Protein AF-A0A3D5Q3B8-F1 (afdb_monomer)

Radius of gyration: 15.33 Å; Cα contacts (8 Å, |Δi|>4): 86; chains: 1; bounding box: 41×28×46 Å

Mean predicted aligned error: 4.61 Å

Structure (mmCIF, N/CA/C/O backbone):
data_AF-A0A3D5Q3B8-F1
#
_entry.id   AF-A0A3D5Q3B8-F1
#
loop_
_atom_site.group_PDB
_atom_site.id
_atom_site.type_symbol
_atom_site.label_atom_id
_atom_site.label_alt_id
_atom_site.label_comp_id
_atom_site.label_asym_id
_atom_site.label_entity_id
_atom_site.label_seq_id
_atom_site.pdbx_PDB_ins_code
_atom_site.Cartn_x
_atom_site.Cartn_y
_atom_site.Cartn_z
_atom_site.occupancy
_atom_site.B_iso_or_equiv
_atom_site.auth_seq_id
_atom_site.auth_comp_id
_atom_site.auth_asym_id
_atom_site.auth_atom_id
_atom_site.pdbx_PDB_model_num
ATOM 1 N N . MET A 1 1 ? -27.712 4.901 24.99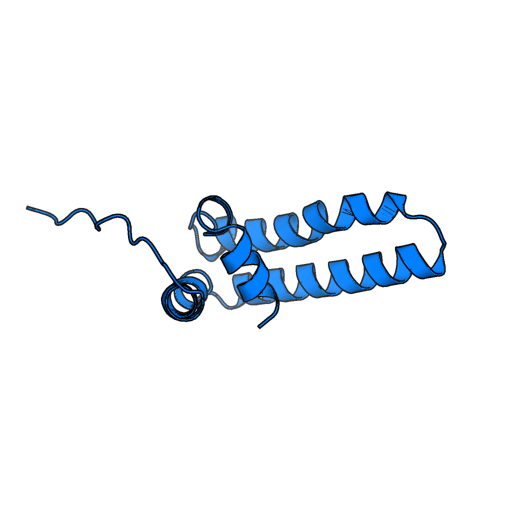9 1.00 36.66 1 MET A N 1
ATOM 2 C CA . MET A 1 1 ? -27.370 5.935 24.004 1.00 36.66 1 MET A CA 1
ATOM 3 C C . MET A 1 1 ? -25.995 5.565 23.484 1.00 36.66 1 MET A C 1
ATOM 5 O O . MET A 1 1 ? -25.017 5.755 24.192 1.00 36.66 1 MET A O 1
ATOM 9 N N . SER A 1 2 ? -25.948 4.842 22.368 1.00 37.38 2 SER A N 1
ATOM 10 C CA . SER A 1 2 ? -24.703 4.307 21.815 1.00 37.38 2 SER A CA 1
ATOM 11 C C . SER A 1 2 ? -23.910 5.466 21.221 1.00 37.38 2 SER A C 1
ATOM 13 O O . SER A 1 2 ? -24.434 6.196 20.386 1.00 37.38 2 SER A O 1
ATOM 15 N N . SER A 1 3 ? -22.691 5.684 21.704 1.00 44.44 3 SER A N 1
ATOM 16 C CA . SER A 1 3 ? -21.768 6.661 21.140 1.00 44.44 3 SER A CA 1
ATOM 17 C C . SER A 1 3 ? -21.375 6.213 19.732 1.00 44.44 3 SER A C 1
ATOM 19 O O . SER A 1 3 ? -20.608 5.262 19.583 1.00 44.44 3 SER A O 1
ATOM 21 N N . GLU A 1 4 ? -21.922 6.874 18.715 1.00 48.97 4 GLU A N 1
ATOM 22 C CA . GLU A 1 4 ? -21.353 6.886 17.365 1.00 48.97 4 GLU A CA 1
ATOM 23 C C . GLU A 1 4 ? -19.857 7.237 17.477 1.00 48.97 4 GLU A C 1
ATOM 25 O O . GLU A 1 4 ? -19.523 8.201 18.179 1.00 48.97 4 GLU A O 1
ATOM 30 N N . PRO A 1 5 ? -18.936 6.479 16.857 1.00 48.53 5 PRO A N 1
ATOM 31 C CA . PRO A 1 5 ? -17.532 6.840 16.889 1.00 48.53 5 PRO A CA 1
ATOM 32 C C . PRO A 1 5 ? -17.363 8.141 16.105 1.00 48.53 5 PRO A C 1
ATOM 34 O O . PRO A 1 5 ? -17.656 8.211 14.912 1.00 48.53 5 PRO A O 1
ATOM 37 N N . THR A 1 6 ? -16.901 9.188 16.788 1.00 54.41 6 THR A N 1
ATOM 38 C CA . THR A 1 6 ? -16.438 10.425 16.165 1.00 54.41 6 THR A CA 1
ATOM 39 C C . THR A 1 6 ? -15.465 10.052 15.060 1.00 54.41 6 THR A C 1
ATOM 41 O O . THR A 1 6 ? -14.476 9.370 15.311 1.00 54.41 6 THR A O 1
ATOM 44 N N . GLU A 1 7 ? -15.761 10.479 13.837 1.00 58.81 7 GLU A N 1
ATOM 45 C CA . GLU A 1 7 ? -14.904 10.314 12.673 1.00 58.81 7 GLU A CA 1
ATOM 46 C C . GLU A 1 7 ? -13.458 10.739 13.002 1.00 58.81 7 GLU A C 1
ATOM 48 O O . GLU A 1 7 ? -13.124 11.923 12.982 1.00 58.81 7 GLU A O 1
ATOM 53 N N . GLN A 1 8 ? -12.598 9.775 13.341 1.00 69.12 8 GLN A N 1
ATOM 54 C CA . GLN A 1 8 ? -11.248 10.055 13.814 1.00 69.12 8 GLN A CA 1
ATOM 55 C C . GLN A 1 8 ? -10.442 10.647 12.656 1.00 69.12 8 GLN A C 1
ATOM 57 O O . GLN A 1 8 ? -10.219 9.983 11.643 1.00 69.12 8 GLN A O 1
ATOM 62 N N . SER A 1 9 ? -10.077 11.925 12.784 1.00 84.31 9 SER A N 1
ATOM 63 C CA . SER A 1 9 ? -9.255 12.663 11.825 1.00 84.31 9 SER A CA 1
ATOM 64 C C . SER A 1 9 ? -7.788 12.548 12.229 1.00 84.31 9 SER A C 1
ATOM 66 O O . SER A 1 9 ? -7.381 13.146 13.224 1.00 84.31 9 SER A O 1
ATOM 68 N N . PHE A 1 10 ? -7.003 11.769 11.484 1.00 93.56 10 PHE A N 1
ATOM 69 C CA . PHE A 1 10 ? -5.569 11.619 11.745 1.00 93.56 10 PHE A CA 1
ATOM 70 C C . PHE A 1 10 ? -4.793 12.772 11.109 1.00 93.56 10 PHE A C 1
ATOM 72 O O . PHE A 1 10 ? -4.915 13.016 9.907 1.00 93.56 10 PHE A O 1
ATOM 79 N N . ARG A 1 11 ? -3.981 13.481 11.899 1.00 93.00 11 ARG A N 1
ATOM 80 C CA . ARG A 1 11 ? -3.185 14.623 11.418 1.00 93.00 11 ARG A CA 1
ATOM 81 C C . ARG A 1 11 ? -1.777 14.221 11.025 1.00 93.00 11 ARG A C 1
ATOM 83 O O . ARG A 1 11 ? -1.182 14.875 10.175 1.00 93.00 11 ARG A O 1
ATOM 90 N N . THR A 1 12 ? -1.263 13.138 11.597 1.00 96.12 12 THR A N 1
ATOM 91 C CA . THR A 1 12 ? 0.067 12.607 11.282 1.00 96.12 12 THR A CA 1
ATOM 92 C C . THR A 1 12 ? 0.010 11.120 10.952 1.00 96.12 12 THR A C 1
ATOM 94 O O . THR A 1 12 ? -0.902 10.408 11.376 1.00 96.12 12 THR A O 1
ATOM 97 N N . PHE A 1 13 ? 1.012 10.628 10.218 1.00 95.88 13 PHE A N 1
ATOM 98 C CA . PHE A 1 13 ? 1.130 9.197 9.938 1.00 95.88 13 PHE A CA 1
ATOM 99 C C . PHE A 1 13 ? 1.270 8.371 11.227 1.00 95.88 13 PHE A C 1
ATOM 101 O O . PHE A 1 13 ? 0.654 7.319 11.341 1.00 95.88 13 PHE A O 1
ATOM 108 N N . SER A 1 14 ? 2.005 8.866 12.228 1.00 96.25 14 SER A N 1
ATOM 109 C CA . SER A 1 14 ? 2.178 8.173 13.512 1.00 96.25 14 SER A CA 1
ATOM 110 C C . SER A 1 14 ? 0.867 7.986 14.279 1.00 96.25 14 SER A C 1
ATOM 112 O O . SER A 1 14 ? 0.706 6.981 14.963 1.00 96.25 14 SER A O 1
ATOM 114 N N . GLU A 1 15 ? -0.078 8.923 14.159 1.00 95.62 15 GLU A N 1
ATOM 115 C CA . GLU A 1 15 ? -1.429 8.773 14.720 1.00 95.62 15 GLU A CA 1
ATOM 116 C C . GLU A 1 15 ? -2.270 7.766 13.922 1.00 95.62 15 GLU A C 1
ATOM 118 O O . GLU A 1 15 ? -3.055 7.022 14.503 1.00 95.62 15 GLU A O 1
ATOM 123 N N . PHE A 1 16 ? -2.102 7.737 12.597 1.00 96.44 16 PHE A N 1
ATOM 124 C CA . PHE A 1 16 ? -2.812 6.828 11.694 1.00 96.44 16 PHE A CA 1
ATOM 125 C C . PHE A 1 16 ? -2.314 5.379 11.789 1.00 96.44 16 PHE A C 1
ATOM 127 O O . PHE A 1 16 ? -3.097 4.446 11.638 1.00 96.44 16 PHE A O 1
ATOM 134 N N . TYR A 1 17 ? -1.019 5.169 12.025 1.00 96.50 17 TYR A N 1
ATOM 135 C CA . TYR A 1 17 ? -0.386 3.860 11.880 1.00 96.50 17 TYR A CA 1
ATOM 136 C C . TYR A 1 17 ? -0.954 2.770 12.814 1.00 96.50 17 TYR A C 1
ATOM 138 O O . TYR A 1 17 ? -1.194 1.661 12.337 1.00 96.50 17 TYR A O 1
ATOM 146 N N . PRO A 1 18 ? -1.267 3.038 14.099 1.00 96.44 18 PRO A N 1
ATOM 147 C CA . PRO A 1 18 ? -1.960 2.060 14.939 1.00 96.44 18 PRO A CA 1
ATOM 148 C C . PRO A 1 18 ? -3.324 1.640 14.371 1.00 96.44 18 PRO A C 1
ATOM 150 O O . PRO A 1 18 ? -3.613 0.448 14.313 1.00 96.44 18 PRO A O 1
ATOM 153 N N . TYR A 1 19 ? -4.119 2.595 13.875 1.00 95.81 19 TYR A N 1
ATOM 154 C CA . TYR A 1 19 ? -5.396 2.313 13.208 1.00 95.81 19 TYR A CA 1
ATOM 155 C C . TYR A 1 19 ? -5.197 1.492 11.926 1.00 95.81 19 TYR A C 1
ATOM 157 O O . TYR A 1 19 ? -5.917 0.528 11.680 1.00 95.81 19 TYR A O 1
ATOM 165 N N . TYR A 1 20 ? -4.168 1.808 11.138 1.00 96.25 20 TYR A N 1
ATOM 166 C CA . TYR A 1 20 ? -3.798 1.012 9.972 1.00 96.25 20 TYR A CA 1
ATOM 167 C C . TYR A 1 20 ? -3.501 -0.448 10.342 1.00 96.25 20 TYR A C 1
ATOM 169 O O . TYR A 1 20 ? -4.008 -1.356 9.691 1.00 96.25 20 TYR A O 1
ATOM 177 N N . LEU A 1 21 ? -2.744 -0.704 11.411 1.00 96.38 21 LEU A N 1
ATOM 178 C CA . LEU A 1 21 ? -2.460 -2.072 11.860 1.00 96.38 21 LEU A CA 1
ATOM 179 C C . LEU A 1 21 ? -3.723 -2.816 12.325 1.00 96.38 21 LEU A C 1
ATOM 181 O O . LEU A 1 21 ? -3.839 -4.027 12.113 1.00 96.38 21 LEU A O 1
ATOM 185 N N . GLU A 1 22 ? -4.679 -2.108 12.930 1.00 96.12 22 GLU A N 1
ATOM 186 C CA . GLU A 1 22 ? -5.979 -2.666 13.320 1.00 96.12 22 GLU A CA 1
ATOM 187 C C . GLU A 1 22 ? -6.836 -3.073 12.116 1.00 96.12 22 GLU A C 1
ATOM 189 O O . GLU A 1 22 ? -7.523 -4.094 12.177 1.00 96.12 22 GLU A O 1
ATOM 194 N N . GLU A 1 23 ? -6.732 -2.353 11.000 1.00 96.44 23 GLU A N 1
ATOM 195 C CA . GLU A 1 23 ? -7.416 -2.698 9.750 1.00 96.44 23 GLU A CA 1
ATOM 196 C C . GLU A 1 23 ? -6.836 -3.945 9.055 1.00 96.44 23 GLU A C 1
ATOM 198 O O . GLU A 1 23 ? -7.441 -4.437 8.102 1.00 96.44 23 GLU A O 1
ATOM 203 N N . HIS A 1 24 ? -5.700 -4.470 9.541 1.00 97.62 24 HIS A N 1
ATOM 204 C CA . HIS A 1 24 ? -4.958 -5.603 8.971 1.00 97.62 24 HIS A CA 1
ATOM 205 C C . HIS A 1 24 ? -4.661 -6.707 10.004 1.00 97.62 24 HIS A C 1
ATOM 207 O O . HIS A 1 24 ? -3.578 -7.314 10.019 1.00 97.62 24 HIS A O 1
ATOM 213 N N . ARG A 1 25 ? -5.591 -6.989 10.922 1.00 97.31 25 ARG A N 1
ATOM 214 C CA . ARG A 1 25 ? -5.405 -7.998 11.985 1.00 97.31 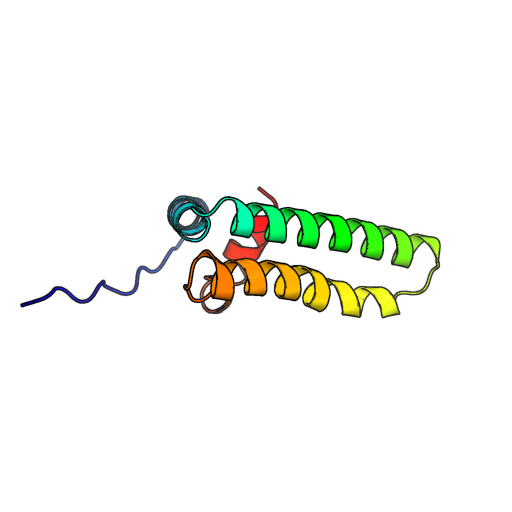25 ARG A CA 1
ATOM 215 C C . ARG A 1 25 ? -5.385 -9.434 11.463 1.00 97.31 25 ARG A C 1
ATOM 217 O O . ARG A 1 25 ? -4.681 -10.284 12.027 1.00 97.31 25 ARG A O 1
ATOM 224 N N . ASN A 1 26 ? -6.081 -9.726 10.374 1.00 98.12 26 ASN A N 1
ATOM 225 C CA . ASN A 1 26 ? -6.109 -11.026 9.728 1.00 98.12 26 ASN A CA 1
ATOM 226 C C . ASN A 1 26 ? -4.794 -11.320 8.986 1.00 98.12 26 ASN A C 1
ATOM 228 O O . ASN A 1 26 ? -4.300 -10.556 8.157 1.00 98.12 26 ASN A O 1
ATOM 232 N N . ARG A 1 27 ? -4.228 -12.505 9.243 1.00 97.94 27 ARG A N 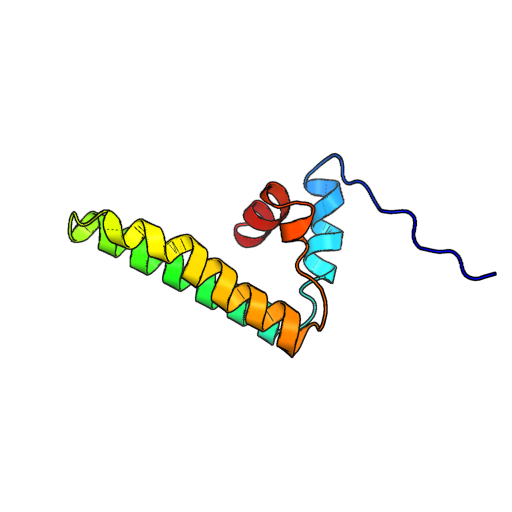1
ATOM 233 C CA . ARG A 1 27 ? -2.971 -12.945 8.619 1.00 97.94 27 ARG A CA 1
ATOM 234 C C . ARG A 1 27 ? -3.067 -13.066 7.095 1.00 97.94 27 AR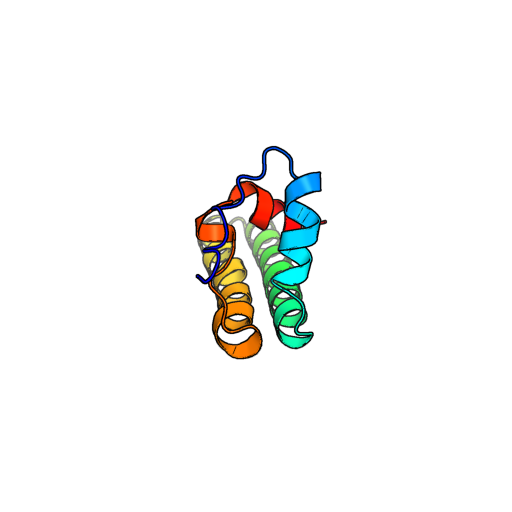G A C 1
ATOM 236 O O . ARG A 1 27 ? -2.077 -12.814 6.415 1.00 97.94 27 ARG A O 1
ATOM 243 N N . ASN A 1 28 ? -4.214 -13.482 6.564 1.00 98.19 28 ASN A N 1
ATOM 244 C CA . ASN A 1 28 ? -4.405 -13.627 5.122 1.00 98.19 28 ASN A CA 1
ATOM 245 C C . ASN A 1 28 ? -4.553 -12.269 4.432 1.00 98.19 28 ASN A C 1
ATOM 247 O O . ASN A 1 28 ? -4.011 -12.114 3.3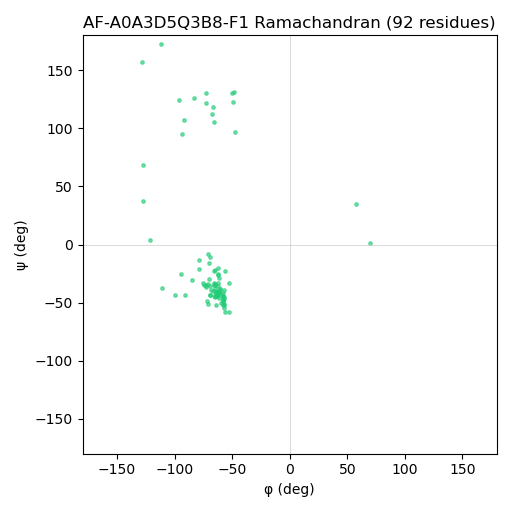43 1.00 98.19 28 ASN A O 1
ATOM 251 N N . CYS A 1 29 ? -5.174 -11.282 5.090 1.00 98.00 29 CYS A N 1
ATOM 252 C CA . CYS A 1 29 ? -5.197 -9.902 4.602 1.00 98.00 29 CYS A CA 1
ATOM 253 C C . CYS A 1 29 ? -3.767 -9.371 4.421 1.00 98.00 29 CYS A C 1
ATOM 255 O O . CYS A 1 29 ? -3.358 -9.070 3.302 1.00 98.00 29 CYS A O 1
ATOM 257 N N . ARG A 1 30 ? -2.938 -9.428 5.475 1.00 97.81 30 ARG A N 1
ATOM 258 C CA . ARG A 1 30 ? -1.523 -9.008 5.398 1.00 97.81 30 ARG A CA 1
ATOM 259 C C . ARG A 1 30 ? -0.717 -9.742 4.328 1.00 97.81 30 ARG A C 1
ATOM 261 O O . ARG A 1 30 ? 0.121 -9.148 3.660 1.00 97.81 30 ARG A O 1
ATOM 268 N N . ARG A 1 31 ? -0.954 -11.046 4.153 1.00 98.31 31 ARG A N 1
ATOM 269 C CA . ARG A 1 31 ? -0.291 -11.833 3.101 1.00 98.31 31 ARG A CA 1
ATOM 270 C C . ARG A 1 31 ? -0.680 -11.364 1.707 1.00 98.31 31 ARG A C 1
ATOM 272 O O . ARG A 1 31 ? 0.186 -11.328 0.844 1.00 98.31 31 ARG A O 1
ATOM 279 N N . LEU A 1 32 ? -1.948 -11.028 1.484 1.00 98.31 32 LEU A N 1
ATOM 280 C CA . LEU A 1 32 ? -2.395 -10.510 0.195 1.00 98.31 32 LEU A CA 1
ATOM 281 C C . LEU A 1 32 ? -1.787 -9.139 -0.096 1.00 98.31 32 LEU A C 1
ATOM 283 O O . LEU A 1 32 ? -1.314 -8.949 -1.210 1.00 98.31 32 LEU A O 1
ATOM 287 N N . HIS A 1 33 ? -1.686 -8.250 0.897 1.00 98.00 33 HIS A N 1
ATOM 288 C CA . HIS A 1 33 ? -0.934 -6.996 0.749 1.00 98.00 33 HIS A CA 1
ATOM 289 C C . HIS A 1 33 ? 0.518 -7.271 0.356 1.00 98.00 33 HIS A C 1
ATOM 291 O O . HIS A 1 33 ? 0.985 -6.775 -0.662 1.00 98.00 33 HIS A O 1
ATOM 297 N N . PHE A 1 34 ? 1.203 -8.153 1.088 1.00 97.62 34 PHE A N 1
ATOM 298 C CA . PHE A 1 34 ? 2.586 -8.516 0.779 1.00 97.62 34 PHE A CA 1
ATOM 299 C C . PHE A 1 34 ? 2.755 -9.086 -0.640 1.00 97.62 34 PHE A C 1
ATOM 301 O O . PHE A 1 34 ? 3.672 -8.693 -1.359 1.00 97.62 34 PHE A O 1
ATOM 308 N N . VAL A 1 35 ? 1.867 -9.992 -1.066 1.00 98.50 35 VAL A N 1
ATOM 309 C CA . VAL A 1 35 ? 1.876 -10.548 -2.430 1.00 98.50 35 VAL A CA 1
ATOM 310 C C . VAL A 1 35 ? 1.630 -9.450 -3.466 1.00 98.50 35 VAL A C 1
ATOM 312 O O . VAL A 1 35 ? 2.353 -9.391 -4.458 1.00 98.50 35 VAL A O 1
ATOM 315 N N . GLY A 1 36 ? 0.661 -8.565 -3.226 1.00 98.12 36 GLY A N 1
ATOM 316 C CA . GLY A 1 36 ? 0.381 -7.412 -4.079 1.00 98.12 36 GLY A CA 1
ATOM 317 C C . GLY A 1 36 ? 1.603 -6.507 -4.239 1.00 98.12 36 GLY A C 1
ATOM 318 O O . GLY A 1 36 ? 2.026 -6.254 -5.366 1.00 98.12 36 GLY A O 1
ATOM 319 N N . SER A 1 37 ? 2.229 -6.094 -3.133 1.00 97.88 37 SER A N 1
ATOM 320 C CA . SER A 1 37 ? 3.429 -5.246 -3.136 1.00 97.88 37 SER A CA 1
ATOM 321 C C . SER A 1 37 ? 4.613 -5.916 -3.835 1.00 97.88 37 SER A C 1
ATOM 323 O O . SER A 1 37 ? 5.304 -5.280 -4.632 1.00 97.88 37 SER A O 1
ATOM 325 N N . LEU A 1 38 ? 4.824 -7.219 -3.615 1.00 98.38 38 LEU A N 1
ATOM 326 C CA . LEU A 1 38 ? 5.868 -7.972 -4.313 1.00 98.38 38 LEU A CA 1
ATOM 327 C C . LEU A 1 38 ? 5.631 -7.988 -5.829 1.00 98.38 38 LEU A C 1
ATOM 329 O O . LEU A 1 38 ? 6.556 -7.732 -6.598 1.00 98.38 38 LEU A O 1
ATOM 333 N N . LEU A 1 39 ? 4.400 -8.253 -6.271 1.00 98.56 39 LEU A N 1
ATOM 334 C CA . LEU A 1 39 ? 4.055 -8.239 -7.692 1.00 98.56 39 LEU A CA 1
ATOM 335 C C . LEU A 1 39 ? 4.195 -6.839 -8.302 1.00 98.56 39 LEU A C 1
ATOM 337 O O . LEU A 1 39 ? 4.678 -6.725 -9.426 1.00 98.56 39 LEU A O 1
ATOM 341 N N . VAL A 1 40 ? 3.847 -5.779 -7.563 1.00 98.38 40 VAL A N 1
ATOM 342 C CA . VAL A 1 40 ? 4.092 -4.389 -7.979 1.00 98.38 40 VAL A CA 1
ATOM 343 C C . VAL A 1 40 ? 5.579 -4.160 -8.247 1.00 98.38 40 VAL A C 1
ATOM 345 O O . VAL A 1 40 ? 5.922 -3.638 -9.306 1.00 98.38 40 VAL A O 1
ATOM 348 N N . LEU A 1 41 ? 6.472 -4.595 -7.351 1.00 98.44 41 LEU A N 1
ATOM 349 C CA . LEU A 1 41 ? 7.919 -4.462 -7.556 1.00 98.44 41 LEU A CA 1
ATOM 350 C C . LEU A 1 41 ? 8.416 -5.267 -8.764 1.00 98.44 41 LEU A C 1
ATOM 352 O O . LEU A 1 41 ? 9.228 -4.764 -9.539 1.00 98.44 41 LEU A O 1
ATOM 356 N N . LEU A 1 42 ? 7.919 -6.493 -8.953 1.00 98.62 42 LEU A N 1
ATOM 357 C CA . LEU A 1 42 ? 8.291 -7.332 -10.096 1.00 98.62 42 LEU A CA 1
ATOM 358 C C . LEU A 1 42 ? 7.845 -6.715 -11.427 1.00 98.62 42 LEU A C 1
ATOM 360 O O . LEU A 1 42 ? 8.626 -6.671 -12.377 1.00 98.62 42 LEU A O 1
ATOM 364 N N . VAL A 1 43 ? 6.615 -6.202 -11.499 1.00 98.56 43 VAL A N 1
ATOM 365 C CA . VAL A 1 43 ? 6.092 -5.534 -12.700 1.00 98.56 43 VAL A CA 1
ATOM 366 C C . VAL A 1 43 ? 6.807 -4.210 -12.947 1.00 98.56 43 VAL A C 1
ATOM 368 O O . VAL A 1 43 ? 7.133 -3.905 -14.092 1.00 98.56 43 VAL A O 1
ATOM 371 N N . LEU A 1 44 ? 7.115 -3.446 -11.897 1.00 98.50 44 LEU A N 1
ATOM 372 C CA . LEU A 1 44 ? 7.916 -2.232 -12.008 1.00 98.50 44 LEU A CA 1
ATOM 373 C C . LEU A 1 44 ? 9.303 -2.546 -12.587 1.00 98.50 44 LEU A C 1
ATOM 375 O O . LEU A 1 44 ? 9.693 -1.942 -13.585 1.00 98.50 44 LEU A O 1
ATOM 379 N N . ALA A 1 45 ? 10.014 -3.530 -12.032 1.00 98.56 45 ALA A N 1
ATOM 380 C CA . ALA A 1 45 ? 11.312 -3.959 -12.549 1.00 98.56 45 ALA A CA 1
ATOM 381 C C . ALA A 1 45 ? 11.212 -4.410 -14.015 1.00 98.56 45 ALA A C 1
ATOM 383 O O . ALA A 1 45 ? 12.011 -3.991 -14.853 1.00 98.56 45 ALA A O 1
ATOM 384 N N . TRP A 1 46 ? 10.186 -5.196 -14.351 1.00 98.56 46 TRP A N 1
ATOM 385 C CA . TRP A 1 46 ? 9.943 -5.633 -15.723 1.00 98.56 46 TRP A CA 1
ATOM 386 C C . TRP A 1 46 ? 9.659 -4.471 -16.681 1.00 98.56 46 TRP A C 1
ATOM 388 O O . TRP A 1 46 ? 10.162 -4.467 -17.805 1.00 98.56 46 TRP A O 1
ATOM 398 N N . SER A 1 47 ? 8.898 -3.464 -16.249 1.00 98.44 47 SER A N 1
ATOM 399 C CA . SER A 1 47 ? 8.597 -2.280 -17.064 1.00 98.44 47 SER A CA 1
ATOM 400 C C . SER A 1 47 ? 9.865 -1.515 -17.452 1.00 98.44 47 SER A C 1
ATOM 402 O O . SER A 1 47 ? 10.005 -1.093 -18.598 1.00 98.44 47 SER A O 1
ATOM 404 N N . VAL A 1 48 ? 10.825 -1.423 -16.526 1.00 98.31 48 VAL A N 1
ATOM 405 C CA . VAL A 1 48 ? 12.127 -0.788 -16.751 1.00 98.31 48 VAL A CA 1
ATOM 406 C C . VAL A 1 48 ? 13.003 -1.647 -17.663 1.00 98.31 48 VAL A C 1
ATOM 408 O O . VAL A 1 48 ? 13.533 -1.134 -18.644 1.00 98.31 48 VAL A O 1
ATOM 411 N N . ILE A 1 49 ? 13.122 -2.953 -17.390 1.00 98.44 49 ILE A N 1
ATOM 412 C CA . ILE A 1 49 ? 13.970 -3.876 -18.172 1.00 98.44 49 ILE A CA 1
ATOM 413 C C . ILE A 1 49 ? 13.487 -3.990 -19.622 1.00 98.44 49 ILE A C 1
ATOM 415 O O . ILE A 1 49 ? 14.293 -3.988 -20.548 1.00 98.44 49 ILE A O 1
ATOM 419 N N . SER A 1 50 ? 12.174 -4.0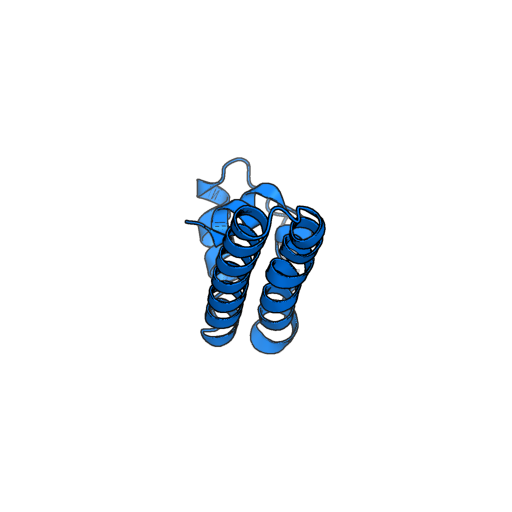92 -19.828 1.00 98.00 50 SER A N 1
ATOM 420 C CA . SER A 1 50 ? 11.578 -4.214 -21.163 1.00 98.00 50 SER A CA 1
ATOM 421 C C . SER A 1 50 ? 11.474 -2.882 -21.914 1.00 98.00 50 SER A C 1
ATOM 423 O O . SER A 1 50 ? 11.173 -2.885 -23.106 1.00 98.00 50 SER A O 1
ATOM 425 N N . GLY A 1 51 ? 11.667 -1.746 -21.231 1.00 98.19 51 GLY A N 1
ATOM 426 C CA . GLY A 1 51 ? 11.457 -0.400 -21.774 1.00 98.19 51 GLY A CA 1
ATOM 427 C C . GLY A 1 51 ? 9.988 -0.042 -22.037 1.00 98.19 51 GLY A C 1
ATOM 428 O O . GLY A 1 51 ? 9.697 1.053 -22.519 1.00 98.19 51 GLY A O 1
ATOM 429 N N . ASN A 1 52 ? 9.045 -0.939 -21.729 1.00 97.81 52 ASN A N 1
ATOM 430 C CA . ASN A 1 52 ? 7.626 -0.709 -21.953 1.00 97.81 52 ASN A CA 1
ATOM 431 C C . ASN A 1 52 ? 6.958 -0.143 -20.695 1.00 97.81 52 ASN A C 1
ATOM 433 O O . ASN A 1 52 ? 6.498 -0.871 -19.811 1.00 97.81 52 ASN A O 1
ATOM 437 N N . LEU A 1 53 ? 6.850 1.183 -20.654 1.00 97.25 53 LEU A N 1
ATOM 438 C CA . LEU A 1 53 ? 6.244 1.901 -19.535 1.00 97.25 53 LEU A CA 1
ATOM 439 C C . LEU A 1 53 ? 4.723 1.694 -19.413 1.00 97.25 53 LEU A C 1
ATOM 441 O O . LEU A 1 53 ? 4.164 2.031 -18.373 1.00 97.25 53 LEU A O 1
ATOM 445 N N . LEU A 1 54 ? 4.037 1.097 -20.402 1.00 98.06 54 LEU A N 1
ATOM 446 C CA . LEU A 1 54 ? 2.600 0.797 -20.283 1.00 98.06 54 LEU A CA 1
ATOM 447 C C . LEU A 1 54 ? 2.302 -0.178 -19.137 1.00 98.06 54 LEU A C 1
ATOM 449 O O . LEU A 1 54 ? 1.219 -0.121 -18.557 1.00 98.06 54 LEU A O 1
ATOM 453 N N . TYR A 1 55 ? 3.266 -1.022 -18.751 1.00 97.69 55 TYR A N 1
ATOM 454 C CA . TYR A 1 55 ? 3.120 -1.906 -17.593 1.00 97.69 55 TYR A CA 1
ATOM 455 C C . TYR A 1 55 ? 2.949 -1.146 -16.270 1.00 97.69 55 TYR A C 1
ATOM 457 O O . TYR A 1 55 ? 2.393 -1.706 -15.327 1.00 97.69 55 TYR A O 1
ATOM 465 N N . LEU A 1 56 ? 3.340 0.133 -16.195 1.00 97.56 56 LEU A N 1
ATOM 466 C CA . LEU A 1 56 ? 3.122 0.953 -15.000 1.00 97.56 56 LEU A CA 1
ATOM 467 C C . LEU A 1 56 ? 1.631 1.143 -14.680 1.00 97.56 56 LEU A C 1
ATOM 469 O O . LEU A 1 56 ? 1.267 1.300 -13.516 1.00 97.56 56 LEU A O 1
ATOM 473 N N . LEU A 1 57 ? 0.751 1.053 -15.685 1.00 97.62 57 LEU A N 1
ATOM 474 C CA . LEU A 1 57 ? -0.701 1.103 -15.482 1.00 97.62 57 LEU A CA 1
ATOM 475 C C . LEU A 1 57 ? -1.225 -0.099 -14.681 1.00 97.62 57 LEU A C 1
ATOM 477 O O . LEU A 1 57 ? -2.286 -0.011 -14.065 1.00 97.62 57 LEU A O 1
ATOM 481 N N . LEU A 1 58 ? -0.482 -1.212 -14.652 1.00 97.62 58 LEU A N 1
ATOM 482 C CA . LEU A 1 58 ? -0.852 -2.403 -13.886 1.00 97.62 58 LEU A CA 1
ATOM 483 C C . LEU A 1 58 ? -0.543 -2.268 -12.393 1.00 97.62 58 LEU A C 1
ATOM 485 O O . LEU A 1 58 ? -1.150 -2.982 -11.600 1.00 97.62 58 LEU A O 1
ATOM 489 N N . LEU A 1 59 ? 0.361 -1.369 -11.986 1.00 97.62 59 LEU A N 1
ATOM 490 C CA . LEU A 1 59 ? 0.770 -1.251 -10.582 1.00 97.62 59 LEU A CA 1
ATOM 491 C C . LEU A 1 59 ? -0.402 -0.957 -9.633 1.00 97.62 59 LEU A C 1
ATOM 493 O O . LEU A 1 59 ? -0.571 -1.723 -8.683 1.00 97.62 59 LEU A O 1
ATOM 497 N N . PRO A 1 60 ? -1.252 0.068 -9.866 1.00 95.19 60 PRO A N 1
ATOM 498 C CA . PRO A 1 60 ? -2.391 0.313 -8.984 1.00 95.19 60 PRO A CA 1
ATOM 499 C C . PRO A 1 60 ? -3.405 -0.835 -9.022 1.00 95.19 60 PRO A C 1
ATOM 501 O O . PRO A 1 60 ? -3.980 -1.170 -7.992 1.00 95.19 60 PRO A O 1
ATOM 504 N N . VAL A 1 61 ? -3.601 -1.473 -10.181 1.00 97.44 61 VAL A N 1
ATOM 505 C CA . VAL A 1 61 ? -4.544 -2.593 -10.329 1.00 97.44 61 VAL A CA 1
ATOM 506 C C . VAL A 1 61 ? -4.093 -3.795 -9.503 1.00 97.44 61 VAL A C 1
ATOM 508 O O . VAL A 1 61 ? -4.900 -4.394 -8.799 1.00 97.44 61 VAL A O 1
ATOM 511 N N . ILE A 1 62 ? -2.806 -4.136 -9.559 1.00 97.50 62 ILE A N 1
ATOM 512 C CA . ILE A 1 62 ? -2.236 -5.259 -8.814 1.00 97.50 62 ILE A CA 1
ATOM 513 C C . ILE A 1 62 ? -2.192 -4.934 -7.321 1.00 97.50 62 ILE A C 1
ATOM 515 O O . ILE A 1 62 ? -2.714 -5.708 -6.524 1.00 97.50 62 ILE A O 1
ATOM 519 N N . GLY A 1 63 ? -1.630 -3.785 -6.936 1.00 95.12 63 GLY A N 1
ATOM 520 C CA . GLY A 1 63 ? -1.529 -3.391 -5.530 1.00 95.12 63 GLY A CA 1
ATOM 521 C C . GLY A 1 63 ? -2.899 -3.374 -4.849 1.00 95.12 63 GLY A C 1
ATOM 522 O O . GLY A 1 63 ? -3.138 -4.136 -3.910 1.00 95.12 63 GLY A O 1
ATOM 523 N N . TYR A 1 64 ? -3.839 -2.584 -5.381 1.00 95.25 64 TYR A N 1
ATOM 524 C CA . TYR A 1 64 ? -5.174 -2.479 -4.793 1.00 95.25 64 TYR A CA 1
ATOM 525 C C . TYR A 1 64 ? -6.018 -3.731 -4.987 1.00 95.25 64 TYR A C 1
ATOM 527 O O . TYR A 1 64 ? -6.779 -4.073 -4.091 1.00 95.25 64 TYR A O 1
ATOM 535 N N . GLY A 1 65 ? -5.881 -4.448 -6.105 1.00 96.81 65 GLY A N 1
ATOM 536 C CA . GLY A 1 65 ? -6.637 -5.674 -6.347 1.00 96.81 65 GLY A CA 1
ATOM 537 C C . GLY A 1 65 ? -6.400 -6.717 -5.256 1.00 96.81 65 GLY A C 1
ATOM 538 O O . GLY A 1 65 ? -7.355 -7.223 -4.667 1.00 96.81 65 GLY A O 1
ATOM 539 N N . PHE A 1 66 ? -5.136 -6.994 -4.923 1.00 98.00 66 PHE A N 1
ATOM 540 C CA . PHE A 1 66 ? -4.807 -7.937 -3.852 1.00 98.00 66 PHE A CA 1
ATOM 541 C C . PHE A 1 66 ? -5.175 -7.391 -2.465 1.00 98.00 66 PHE A C 1
ATOM 543 O O . PHE A 1 66 ? -5.784 -8.116 -1.673 1.00 98.00 66 PHE A O 1
ATOM 550 N N . ALA A 1 67 ? -4.875 -6.119 -2.187 1.00 97.19 67 ALA A N 1
ATOM 551 C CA . ALA A 1 67 ? -5.215 -5.475 -0.919 1.00 97.19 67 ALA A CA 1
ATOM 552 C C . ALA A 1 67 ? -6.727 -5.510 -0.634 1.00 97.19 67 ALA A C 1
ATOM 554 O O . ALA A 1 67 ? -7.177 -5.936 0.429 1.00 97.19 67 ALA A O 1
ATOM 555 N N . TRP A 1 68 ? -7.546 -5.146 -1.620 1.00 97.44 68 TRP A N 1
ATOM 556 C CA . TRP A 1 68 ? -9.001 -5.123 -1.493 1.00 97.44 68 TRP A CA 1
ATOM 557 C C . TRP A 1 68 ? -9.600 -6.512 -1.305 1.00 97.44 68 TRP A C 1
ATOM 559 O O . TRP A 1 68 ? -10.552 -6.649 -0.541 1.00 97.44 68 TRP A O 1
ATOM 569 N N . VAL A 1 69 ? -9.045 -7.556 -1.928 1.00 98.19 69 VAL 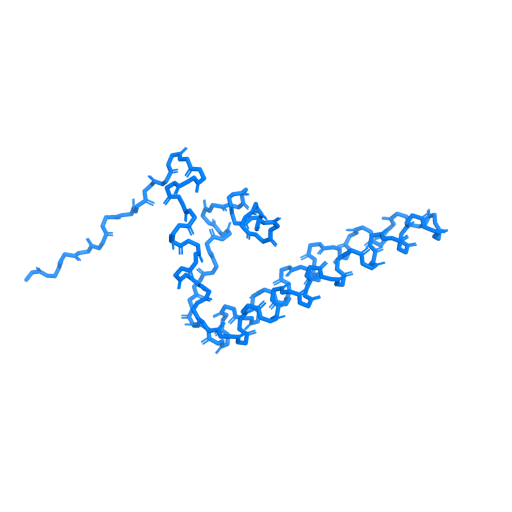A N 1
ATOM 570 C CA . VAL A 1 69 ? -9.455 -8.937 -1.619 1.00 98.19 69 VAL A CA 1
ATOM 571 C C . VAL A 1 69 ? -9.164 -9.258 -0.149 1.00 98.19 69 VAL A C 1
ATOM 573 O O . VAL A 1 69 ? -10.016 -9.836 0.525 1.00 98.19 69 VAL A O 1
ATOM 576 N N . GLY A 1 70 ? -8.009 -8.835 0.372 1.00 98.00 70 GLY A N 1
ATOM 577 C CA . GLY A 1 70 ? -7.666 -8.918 1.794 1.00 98.00 70 GLY A CA 1
ATOM 578 C C . GLY A 1 70 ? -8.736 -8.290 2.687 1.00 98.00 70 GLY A C 1
ATOM 579 O O . GLY A 1 70 ? -9.345 -8.971 3.517 1.00 98.00 70 GLY A O 1
ATOM 580 N N . HIS A 1 71 ? -9.013 -7.012 2.451 1.00 98.06 71 HIS A N 1
ATOM 581 C CA . HIS A 1 71 ? -9.972 -6.240 3.230 1.00 98.06 71 HIS A CA 1
ATOM 582 C C . HIS A 1 71 ? -11.403 -6.762 3.116 1.00 98.06 71 HIS A C 1
ATOM 584 O O . HIS A 1 71 ? -12.037 -7.047 4.125 1.00 98.06 71 HIS A O 1
ATOM 590 N N . PHE A 1 72 ? -11.931 -6.946 1.908 1.00 98.06 72 PHE A N 1
ATOM 591 C CA . PHE A 1 72 ? -13.346 -7.276 1.744 1.00 98.06 72 PHE A CA 1
ATOM 592 C C . PHE A 1 72 ? -13.674 -8.731 2.093 1.00 98.06 72 PHE A C 1
ATOM 594 O O . PHE A 1 72 ? -14.764 -8.999 2.599 1.00 98.06 72 PHE A O 1
ATOM 601 N N . VAL A 1 73 ? -12.754 -9.673 1.856 1.00 98.06 73 VAL A N 1
ATOM 602 C CA . VAL A 1 73 ? -13.008 -11.103 2.099 1.00 98.06 73 VAL A CA 1
ATOM 603 C C . VAL A 1 73 ? -12.595 -11.522 3.510 1.00 98.06 73 VAL A C 1
ATOM 605 O O . VAL A 1 73 ? -13.338 -12.257 4.165 1.00 98.06 73 VAL A O 1
ATOM 608 N N . PHE A 1 74 ? -11.427 -11.076 3.989 1.00 97.75 74 PHE A N 1
ATOM 609 C CA . PHE A 1 74 ? -10.848 -11.574 5.242 1.00 97.75 74 PHE A CA 1
ATOM 610 C C . PHE A 1 74 ? -11.086 -10.654 6.439 1.00 97.75 74 PHE A C 1
ATOM 612 O O . PHE A 1 74 ? -11.422 -11.168 7.506 1.00 97.75 74 PHE A O 1
ATOM 619 N N . GLU A 1 75 ? -10.929 -9.338 6.282 1.00 97.19 75 GLU A N 1
ATOM 620 C CA . GLU A 1 75 ? -11.191 -8.372 7.368 1.00 97.19 75 GLU A CA 1
ATOM 621 C C . GLU A 1 75 ? -12.665 -7.972 7.446 1.00 97.19 75 GLU A C 1
ATOM 623 O O . GLU A 1 75 ? -13.194 -7.710 8.523 1.00 97.19 75 GLU A O 1
ATOM 628 N N . LYS A 1 76 ? -13.349 -7.977 6.298 1.00 96.69 76 LYS A N 1
ATOM 629 C CA . LYS A 1 76 ? -14.722 -7.494 6.112 1.00 96.69 76 LYS A CA 1
ATOM 630 C C . LYS A 1 76 ? -14.891 -6.021 6.510 1.00 96.69 76 LYS A C 1
ATOM 632 O O . LYS A 1 76 ? -15.952 -5.627 6.989 1.00 96.69 76 LYS A O 1
ATOM 637 N N . ASN A 1 77 ? -13.861 -5.209 6.278 1.00 95.56 77 ASN A N 1
ATOM 638 C CA . ASN A 1 77 ? -13.877 -3.758 6.460 1.00 95.56 77 ASN A CA 1
ATOM 639 C C . ASN A 1 77 ? -13.771 -3.030 5.110 1.00 95.56 77 ASN A C 1
ATOM 641 O O . ASN A 1 77 ? -13.615 -3.639 4.048 1.00 95.56 77 ASN A O 1
ATOM 645 N N . ARG A 1 78 ? -13.923 -1.703 5.143 1.00 94.44 78 ARG A N 1
ATOM 646 C CA . ARG A 1 78 ? -13.662 -0.847 3.983 1.00 94.44 78 ARG A CA 1
ATOM 647 C C . ARG A 1 78 ? -12.239 -0.301 4.106 1.00 94.44 78 ARG A C 1
ATOM 649 O O . ARG A 1 78 ? -11.979 0.355 5.106 1.00 94.44 78 ARG A O 1
ATOM 656 N N . PRO A 1 79 ? -11.366 -0.493 3.102 1.00 95.56 79 PRO A N 1
ATOM 657 C CA . PRO A 1 79 ? -9.994 -0.007 3.138 1.00 95.56 79 PRO A CA 1
ATOM 658 C C . PRO A 1 79 ? -9.882 1.460 3.565 1.00 95.56 79 PRO A C 1
ATOM 660 O O . PRO A 1 79 ? -10.516 2.342 2.972 1.00 95.56 79 PRO A O 1
ATOM 663 N N . ALA A 1 80 ? -8.981 1.733 4.510 1.00 94.25 80 ALA A N 1
ATOM 664 C CA . ALA A 1 80 ? -8.648 3.089 4.945 1.00 94.25 80 ALA A CA 1
ATOM 665 C C . ALA A 1 80 ? -8.182 3.993 3.788 1.00 94.25 80 ALA A C 1
ATOM 667 O O . ALA A 1 80 ? -8.335 5.212 3.865 1.00 94.25 80 ALA A O 1
ATOM 668 N N . THR A 1 81 ? -7.694 3.406 2.685 1.00 93.25 81 THR A N 1
ATOM 669 C CA . THR A 1 81 ? -7.251 4.117 1.471 1.00 93.25 81 THR A CA 1
ATOM 670 C C . THR A 1 81 ? -8.319 5.067 0.930 1.00 93.25 81 THR A C 1
ATOM 672 O O . THR A 1 81 ? -7.981 6.136 0.432 1.00 93.25 81 THR A O 1
ATOM 675 N N . PHE A 1 82 ? -9.608 4.735 1.064 1.00 93.81 82 PHE A N 1
ATOM 676 C CA . PHE A 1 82 ? -10.684 5.610 0.584 1.00 93.81 82 PHE A CA 1
ATOM 677 C C . PHE A 1 82 ? -10.772 6.941 1.335 1.00 93.81 82 PHE A C 1
ATOM 679 O O . PHE A 1 82 ? -11.314 7.906 0.802 1.00 93.81 82 PHE A O 1
ATOM 686 N N . ARG A 1 83 ? -10.244 6.997 2.560 1.00 92.19 83 ARG A N 1
ATOM 687 C CA . ARG A 1 83 ? -10.265 8.189 3.410 1.00 92.19 83 ARG A CA 1
ATOM 688 C C . ARG A 1 83 ? -8.881 8.807 3.596 1.00 92.19 83 ARG A C 1
ATOM 690 O O . ARG A 1 83 ? -8.750 10.025 3.600 1.00 92.19 83 ARG A O 1
ATOM 697 N N . TYR A 1 84 ? -7.856 7.968 3.710 1.00 94.25 84 TYR A N 1
ATOM 698 C CA . TYR A 1 84 ? -6.463 8.346 3.927 1.00 94.25 84 TYR A CA 1
ATOM 699 C C . TYR A 1 84 ? -5.565 7.688 2.869 1.00 94.25 84 TYR A C 1
ATOM 701 O O . TYR A 1 84 ? -4.780 6.798 3.206 1.00 94.25 84 TYR A O 1
ATOM 709 N N . PRO A 1 85 ? -5.666 8.082 1.584 1.00 94.44 85 PRO A N 1
ATOM 710 C CA . PRO A 1 85 ? -4.988 7.385 0.490 1.00 94.44 85 PRO A CA 1
ATOM 711 C C . PRO A 1 85 ? -3.465 7.409 0.634 1.00 94.44 85 PRO A C 1
ATOM 713 O O . PRO A 1 85 ? -2.820 6.376 0.482 1.00 94.44 85 PRO A O 1
ATOM 716 N N . LEU A 1 86 ? -2.892 8.563 0.994 1.00 96.12 86 LEU A N 1
ATOM 717 C CA . LEU A 1 86 ? -1.443 8.707 1.152 1.00 96.12 86 LEU A CA 1
ATOM 718 C C . LEU A 1 86 ? -0.917 7.940 2.366 1.00 96.12 86 LEU A C 1
ATOM 720 O O . LEU A 1 86 ? 0.086 7.247 2.252 1.00 96.12 86 LEU A O 1
ATOM 724 N N . TYR A 1 87 ? -1.600 8.013 3.513 1.00 97.00 87 TYR A N 1
ATOM 725 C CA . TYR A 1 87 ? -1.166 7.276 4.702 1.00 97.00 87 TYR A CA 1
ATOM 726 C C . TYR A 1 87 ? -1.348 5.768 4.552 1.00 97.00 87 TYR A C 1
ATOM 728 O O . TYR A 1 87 ? -0.500 5.018 5.017 1.00 97.00 87 TYR A O 1
ATOM 736 N N . SER A 1 88 ? -2.403 5.318 3.870 1.00 95.62 88 SER A N 1
ATOM 737 C CA . SER A 1 88 ? -2.591 3.891 3.591 1.00 95.62 88 SER A CA 1
ATOM 738 C C . SER A 1 88 ? -1.499 3.372 2.664 1.00 95.62 88 SER A C 1
ATOM 740 O O . SER A 1 88 ? -0.886 2.361 2.977 1.00 95.62 88 SER A O 1
ATOM 742 N N . LEU A 1 89 ? -1.178 4.122 1.599 1.00 95.56 89 LEU A N 1
ATOM 743 C CA . LEU A 1 89 ? -0.054 3.787 0.730 1.00 95.56 89 LEU A CA 1
ATOM 744 C C . LEU A 1 89 ? 1.252 3.732 1.525 1.00 95.56 89 LEU A C 1
ATOM 746 O O . LEU A 1 89 ? 1.980 2.763 1.400 1.00 95.56 89 LEU A O 1
ATOM 750 N N . MET A 1 90 ? 1.551 4.726 2.365 1.00 97.00 90 MET A N 1
ATOM 751 C CA . MET A 1 90 ? 2.743 4.685 3.223 1.00 97.00 90 MET A CA 1
ATOM 752 C C . MET A 1 90 ? 2.751 3.456 4.142 1.00 97.00 90 MET A C 1
ATOM 754 O O . MET A 1 90 ? 3.790 2.823 4.284 1.00 97.00 90 MET A O 1
ATOM 758 N N . GLY A 1 91 ? 1.605 3.101 4.728 1.00 95.69 91 GLY A N 1
ATOM 759 C CA . GLY A 1 91 ? 1.457 1.928 5.590 1.00 95.69 91 GLY A CA 1
ATOM 760 C C . GLY A 1 91 ? 1.744 0.600 4.884 1.00 95.69 91 GLY A C 1
ATOM 761 O O . GLY A 1 91 ? 2.219 -0.328 5.531 1.00 95.69 91 GLY A O 1
ATOM 762 N N . ASP A 1 92 ? 1.518 0.503 3.571 1.00 94.88 92 ASP A N 1
ATOM 763 C CA . ASP A 1 92 ? 1.855 -0.695 2.787 1.00 94.88 92 ASP A CA 1
ATOM 764 C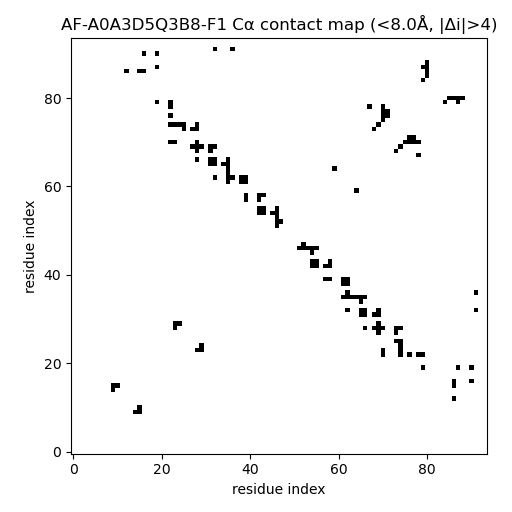 C . ASP A 1 92 ? 3.378 -0.905 2.624 1.00 94.88 92 ASP A C 1
ATOM 766 O O . ASP A 1 92 ? 3.805 -2.004 2.257 1.00 94.88 92 ASP A O 1
ATOM 770 N N . TRP A 1 93 ? 4.200 0.123 2.885 1.00 93.62 93 TRP A N 1
ATOM 771 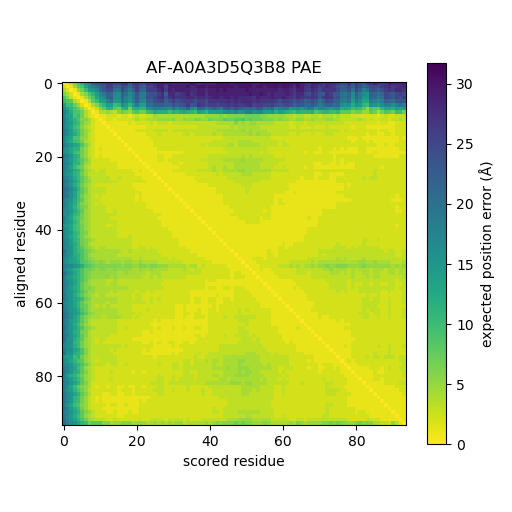C CA . TRP A 1 93 ? 5.653 0.124 2.637 1.00 93.62 93 TRP A CA 1
ATOM 772 C C . TRP A 1 93 ? 6.526 0.383 3.880 1.00 93.62 93 TRP A C 1
ATOM 774 O O . TRP A 1 93 ? 7.747 0.479 3.737 1.00 93.62 93 TRP A O 1
ATOM 784 N N . VAL A 1 94 ? 5.931 0.507 5.073 1.00 91.50 94 VAL A N 1
ATOM 785 C CA . VAL A 1 94 ? 6.627 0.647 6.374 1.00 91.50 94 VAL A CA 1
ATOM 786 C C . VAL A 1 94 ? 6.627 -0.686 7.110 1.00 91.50 94 VAL A C 1
ATOM 788 O O . VAL A 1 94 ? 7.712 -1.078 7.595 1.00 91.50 94 VAL A O 1
#

Secondary structure (DSSP, 8-state):
---PPP-----SHHHHHHHHHHTT-SHHHHHHHHHHHHHHHHHHHHHHHH--GGGGGHHHHHHHHHHHHIIIIII-S--GGGT-HHHHHHHTT-

Sequence (94 aa):
MSSEPTEQSFRTFSEFYPYYLEEHRNRNCRRLHFVGSLLVLLVLAWSVISGNLLYLLLLPVIGYGFAWVGHFVFEKNRPATFRYPLYSLMGDWV

pLDDT: mean 92.67, std 13.57, range [36.66, 98.62]

Solvent-accessible surface area (backbone atoms only — not comparable to full-atom values): 5371 Å² total; per-residue (Å²): 134,82,80,76,79,72,83,82,80,67,89,45,62,80,68,36,47,64,57,54,51,64,69,45,72,41,70,65,21,47,46,27,35,51,53,13,52,51,50,31,52,53,45,50,52,46,20,62,75,70,67,44,63,72,49,58,72,46,35,65,53,42,32,49,52,30,32,48,51,13,26,54,71,64,58,65,51,79,65,60,44,85,81,38,46,68,55,41,56,50,62,78,75,112

Foldseek 3Di:
DDDDPDPDDDPDLVSCLVVLVVLQVDPQLLVLLVVLVVVLVVLVVVCVVVVPVVSNVCNCVSNVVSNVCSRCVPVVHDDCCVVVVPSNVVSSVD